Protein AF-A0A9D8VF89-F1 (afdb_monomer)

Mean predicted aligned error: 11.38 Å

Sequence (127 aa):
MRPPNPEDLHKITHMIAKRVSRYLERAGYLYRDAESAYLDLVPDEENAMHGIIGASITYRLAFGANAGKKVLTLQTVPTRDSRANPSELVTKQSGFSLHAGVACKSHQRKKLERLCRYITRPAIARD

pLDDT: mean 75.7, std 14.77, range [44.84, 95.75]

Foldseek 3Di:
DDQDDLVNLVVVQVVVLVVVVVVCVVVQQWDDDPVDPATFGRDPVVDLVSLVVRCVLVQADSDDPRGPPHDDDDDDDDDPVPPDDPPFSWDDDRNDIDGSVDDDDPPNVVSVVVVVCVVPPDPDDDD

Structure (mmCIF, N/CA/C/O backbone):
data_AF-A0A9D8VF89-F1
#
_entry.id   AF-A0A9D8VF89-F1
#
loop_
_atom_site.group_PDB
_atom_site.id
_atom_site.type_symbol
_atom_site.label_atom_id
_atom_site.label_alt_id
_atom_site.label_comp_id
_atom_site.label_asym_id
_atom_site.label_entity_id
_atom_site.label_seq_id
_atom_site.pdbx_PDB_ins_code
_atom_site.Cartn_x
_atom_site.Cartn_y
_atom_site.Cartn_z
_atom_site.occupancy
_atom_site.B_iso_or_equiv
_atom_site.auth_seq_id
_atom_site.auth_comp_id
_atom_site.auth_asym_id
_atom_site.auth_atom_id
_atom_site.pdbx_PDB_model_num
ATOM 1 N N . MET A 1 1 ? 4.368 -1.201 -26.731 1.00 64.00 1 MET A N 1
ATOM 2 C CA . MET A 1 1 ? 3.480 -0.689 -25.661 1.00 64.00 1 MET A CA 1
ATOM 3 C C . MET A 1 1 ? 3.980 0.699 -25.272 1.00 64.00 1 MET A C 1
ATOM 5 O O . MET A 1 1 ? 5.191 0.851 -25.157 1.00 64.00 1 MET A O 1
ATOM 9 N N . ARG A 1 2 ? 3.113 1.718 -25.169 1.00 81.50 2 ARG A N 1
ATOM 10 C CA . ARG A 1 2 ? 3.531 3.079 -24.775 1.00 81.50 2 ARG A CA 1
ATOM 11 C C . ARG A 1 2 ? 3.874 3.092 -23.273 1.00 81.50 2 ARG A C 1
ATOM 13 O O . ARG A 1 2 ? 3.168 2.417 -22.523 1.00 81.50 2 ARG A O 1
ATOM 20 N N . PRO A 1 3 ? 4.924 3.807 -22.828 1.00 80.38 3 PRO A N 1
ATOM 21 C CA . PRO A 1 3 ? 5.195 3.970 -21.402 1.00 80.38 3 PRO A CA 1
ATOM 22 C C . PRO A 1 3 ? 4.018 4.672 -20.694 1.00 80.38 3 PRO A C 1
ATOM 24 O O . PRO A 1 3 ? 3.436 5.589 -21.280 1.00 80.38 3 PRO A O 1
ATOM 27 N N . PRO A 1 4 ? 3.657 4.252 -19.468 1.00 84.69 4 PRO A N 1
ATOM 28 C CA . PRO A 1 4 ? 2.572 4.870 -18.713 1.00 84.69 4 PRO A CA 1
ATOM 29 C C . PRO A 1 4 ? 2.931 6.306 -18.324 1.00 84.69 4 PRO A C 1
ATOM 31 O O . PRO A 1 4 ? 4.087 6.602 -18.016 1.00 84.69 4 PRO A O 1
ATOM 34 N N . ASN A 1 5 ? 1.932 7.184 -18.311 1.00 87.00 5 ASN A N 1
ATOM 35 C CA . ASN A 1 5 ? 2.070 8.553 -17.821 1.00 87.00 5 ASN A CA 1
ATOM 36 C C . ASN A 1 5 ? 1.523 8.688 -16.376 1.00 87.00 5 ASN A C 1
ATOM 38 O O . ASN A 1 5 ? 0.861 7.776 -15.873 1.00 87.00 5 ASN A O 1
ATOM 42 N N . PRO A 1 6 ? 1.770 9.813 -15.680 1.00 86.12 6 PRO A N 1
ATOM 43 C CA . PRO A 1 6 ? 1.300 10.009 -14.304 1.00 86.12 6 PRO A CA 1
ATOM 44 C C . PRO A 1 6 ? -0.226 9.936 -14.109 1.00 86.12 6 PRO A C 1
ATOM 46 O O . PRO A 1 6 ? -0.688 9.563 -13.026 1.00 86.12 6 PRO A O 1
ATOM 49 N N . GLU A 1 7 ? -1.013 10.275 -15.131 1.00 89.12 7 GLU A N 1
ATOM 50 C CA . GLU A 1 7 ? -2.477 10.198 -15.099 1.00 89.12 7 GLU A CA 1
ATOM 51 C C . GLU A 1 7 ? -2.958 8.741 -15.173 1.00 89.12 7 GLU A C 1
ATOM 53 O O . GLU A 1 7 ? -3.854 8.346 -14.422 1.00 89.12 7 GLU A O 1
ATOM 58 N N . ASP A 1 8 ? -2.313 7.915 -16.005 1.00 90.69 8 ASP A N 1
ATOM 59 C CA . ASP A 1 8 ? -2.561 6.470 -16.070 1.00 90.69 8 ASP A CA 1
ATOM 60 C C . ASP A 1 8 ? -2.327 5.831 -14.695 1.00 90.69 8 ASP A C 1
ATOM 62 O O . ASP A 1 8 ? -3.151 5.053 -14.206 1.00 90.69 8 ASP A O 1
ATOM 66 N N . LEU A 1 9 ? -1.229 6.209 -14.030 1.00 91.12 9 LEU A N 1
ATOM 67 C CA . LEU A 1 9 ? -0.890 5.704 -12.701 1.00 91.12 9 LEU A CA 1
ATOM 68 C C . LEU A 1 9 ? -1.921 6.117 -11.651 1.00 91.12 9 LEU A C 1
ATOM 70 O O . LEU A 1 9 ? -2.319 5.275 -10.843 1.00 91.12 9 LEU A O 1
ATOM 74 N N . HIS A 1 10 ? -2.391 7.367 -11.669 1.00 90.56 10 HIS A N 1
ATOM 75 C CA . HIS A 1 10 ? -3.464 7.812 -10.776 1.00 90.56 10 HIS A CA 1
ATOM 76 C C . HIS A 1 10 ? -4.749 7.012 -10.990 1.00 90.56 10 HIS A C 1
ATOM 78 O O . HIS A 1 10 ? -5.321 6.508 -10.024 1.00 90.56 10 HIS A O 1
ATOM 84 N N . LYS A 1 11 ? -5.183 6.832 -12.244 1.00 92.94 11 LYS A N 1
ATOM 85 C CA . LYS A 1 11 ? -6.397 6.065 -12.571 1.00 92.94 11 LYS A CA 1
ATOM 86 C C . LYS A 1 11 ? -6.301 4.620 -12.084 1.00 92.94 11 LYS A C 1
ATOM 88 O O . LYS A 1 11 ? -7.240 4.113 -11.466 1.00 92.94 11 LYS A O 1
ATOM 93 N N . ILE A 1 12 ? -5.166 3.965 -12.325 1.00 93.81 12 ILE A N 1
ATOM 94 C CA . ILE A 1 12 ? -4.925 2.585 -11.886 1.00 93.81 12 ILE A CA 1
ATOM 95 C C . ILE A 1 12 ? -4.899 2.503 -10.359 1.00 93.81 12 ILE A C 1
ATOM 97 O O . ILE A 1 12 ? -5.555 1.635 -9.785 1.00 93.81 12 ILE A O 1
ATOM 101 N N . THR A 1 13 ? -4.198 3.416 -9.691 1.00 92.56 13 THR A N 1
ATOM 102 C CA . THR A 1 13 ? -4.067 3.405 -8.225 1.00 92.56 13 THR A CA 1
ATOM 103 C C . THR A 1 13 ? -5.408 3.643 -7.552 1.00 92.56 13 THR A C 1
ATOM 105 O O . THR A 1 13 ? -5.776 2.894 -6.648 1.00 92.56 13 THR A O 1
ATOM 108 N N . HIS A 1 14 ? -6.198 4.588 -8.065 1.00 91.38 14 HIS A N 1
ATOM 109 C CA . HIS A 1 14 ? -7.570 4.804 -7.622 1.00 91.38 14 HIS A CA 1
ATOM 110 C C . HIS A 1 14 ? -8.427 3.543 -7.792 1.00 91.38 14 HIS A C 1
ATOM 112 O O . HIS A 1 14 ? -9.164 3.151 -6.884 1.00 91.38 14 HIS A O 1
ATOM 118 N N . MET A 1 15 ? -8.324 2.872 -8.945 1.00 95.06 15 MET A N 1
ATOM 119 C CA . MET A 1 15 ? -9.078 1.648 -9.217 1.00 95.06 15 MET A CA 1
ATOM 120 C C . MET A 1 15 ? -8.690 0.510 -8.267 1.00 95.06 15 MET A C 1
ATOM 122 O O . MET A 1 15 ? -9.582 -0.173 -7.757 1.00 95.06 15 MET A O 1
ATOM 126 N N . ILE A 1 16 ? -7.391 0.317 -8.019 1.00 92.81 16 ILE A N 1
ATOM 127 C CA . ILE A 1 16 ? -6.869 -0.684 -7.081 1.00 92.81 16 ILE A CA 1
ATOM 128 C C . ILE A 1 16 ? -7.380 -0.383 -5.676 1.00 92.81 16 ILE A C 1
ATOM 130 O O . ILE A 1 16 ? -8.038 -1.244 -5.095 1.00 92.81 16 ILE A O 1
ATOM 134 N N . ALA A 1 17 ? -7.172 0.839 -5.176 1.00 88.25 17 ALA A N 1
ATOM 135 C CA . ALA A 1 17 ? -7.625 1.251 -3.851 1.00 88.25 17 ALA A CA 1
ATOM 136 C C . ALA A 1 17 ? -9.130 0.992 -3.686 1.00 88.25 17 ALA A C 1
ATOM 138 O O . ALA A 1 17 ? -9.553 0.270 -2.789 1.00 88.25 17 ALA A O 1
ATOM 139 N N . LYS A 1 18 ? -9.950 1.453 -4.641 1.00 89.25 18 LYS A N 1
ATOM 140 C CA . LYS A 1 18 ? -11.407 1.268 -4.606 1.00 89.25 18 LYS A CA 1
ATOM 141 C C . LYS A 1 18 ? -11.833 -0.205 -4.647 1.00 89.25 18 LYS A C 1
ATOM 143 O O . LYS A 1 18 ? -12.892 -0.538 -4.112 1.00 89.25 18 LYS A O 1
ATOM 148 N N . ARG A 1 19 ? -11.108 -1.078 -5.355 1.00 93.31 19 ARG A N 1
ATOM 149 C CA . ARG A 1 19 ? -11.427 -2.517 -5.446 1.00 93.31 19 ARG A CA 1
ATOM 150 C C . ARG A 1 19 ? -11.016 -3.259 -4.179 1.00 93.31 19 ARG A C 1
ATOM 152 O O . ARG A 1 19 ? -11.833 -4.007 -3.654 1.00 93.31 19 ARG A O 1
ATOM 159 N N . VAL A 1 20 ? -9.802 -3.017 -3.687 1.00 90.00 20 VAL A N 1
ATOM 160 C CA . VAL A 1 20 ? -9.280 -3.634 -2.460 1.00 90.00 20 VAL A CA 1
ATOM 161 C C . VAL A 1 20 ? -10.126 -3.222 -1.261 1.00 90.00 20 VAL A C 1
ATOM 163 O O . VAL A 1 20 ? -10.602 -4.095 -0.545 1.00 90.00 20 VAL A O 1
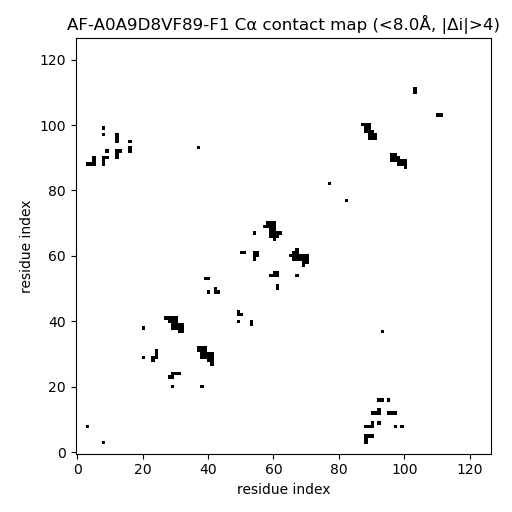ATOM 166 N N . SER A 1 21 ? -10.421 -1.929 -1.102 1.00 84.38 21 SER A N 1
ATOM 167 C CA . SER A 1 21 ? -11.308 -1.433 -0.045 1.00 84.38 21 SER A CA 1
ATOM 168 C C . SER A 1 21 ? -12.670 -2.130 -0.050 1.00 84.38 21 SER A C 1
ATOM 170 O O . SER A 1 21 ? -13.072 -2.685 0.964 1.00 84.38 21 SER A O 1
ATOM 172 N N . ARG A 1 22 ? -13.348 -2.190 -1.207 1.00 87.06 22 ARG A N 1
ATOM 173 C CA . ARG A 1 22 ? -14.656 -2.865 -1.324 1.00 87.06 22 ARG A CA 1
ATOM 174 C C . ARG A 1 22 ? -14.592 -4.358 -1.022 1.00 87.06 22 ARG A C 1
ATOM 176 O O . ARG A 1 22 ? -15.552 -4.912 -0.498 1.00 87.06 22 ARG A O 1
ATOM 183 N N . TYR A 1 23 ? -13.510 -5.025 -1.418 1.00 90.62 23 TYR A N 1
ATOM 184 C CA . TYR A 1 23 ? -13.321 -6.439 -1.111 1.00 90.62 23 TYR A CA 1
ATOM 185 C C . TYR A 1 23 ? -13.175 -6.653 0.398 1.00 90.62 23 TYR A C 1
ATOM 187 O O . TYR A 1 23 ? -13.879 -7.487 0.957 1.00 90.62 23 TYR A O 1
ATOM 195 N N . LEU A 1 24 ? -12.312 -5.871 1.049 1.00 84.88 24 LEU A N 1
ATOM 196 C CA . LEU A 1 24 ? -12.055 -5.985 2.483 1.00 84.88 24 LEU A CA 1
ATOM 197 C C . LEU A 1 24 ? -13.291 -5.649 3.327 1.00 84.88 24 LEU A C 1
ATOM 199 O O . LEU A 1 24 ? -13.528 -6.321 4.324 1.00 84.88 24 LEU A O 1
ATOM 203 N N . GLU A 1 25 ? -14.113 -4.689 2.897 1.00 83.62 25 GLU A N 1
ATOM 204 C CA . GLU A 1 25 ? -15.415 -4.416 3.522 1.00 83.62 25 GLU A CA 1
ATOM 205 C C . GLU A 1 25 ? -16.375 -5.599 3.404 1.00 83.62 25 GLU A C 1
ATOM 207 O O . GLU A 1 25 ? -16.939 -6.053 4.394 1.00 83.62 25 GLU A O 1
ATOM 212 N N . ARG A 1 26 ? -16.541 -6.147 2.193 1.00 86.69 26 ARG A N 1
ATOM 213 C CA . ARG A 1 26 ? -17.424 -7.303 1.963 1.00 86.69 26 ARG A CA 1
ATOM 214 C C . ARG A 1 26 ? -16.967 -8.559 2.700 1.00 86.69 26 ARG A C 1
ATOM 216 O O . ARG A 1 26 ? -17.799 -9.405 3.001 1.00 86.69 26 ARG A O 1
ATOM 223 N N . ALA A 1 27 ? -15.666 -8.692 2.934 1.00 85.62 27 ALA A N 1
ATOM 224 C CA . ALA A 1 27 ? -15.081 -9.788 3.694 1.00 85.62 27 ALA A CA 1
ATOM 225 C C . ALA A 1 27 ? -15.127 -9.561 5.218 1.00 85.62 27 ALA A C 1
ATOM 227 O O . ALA A 1 27 ? -14.716 -10.447 5.959 1.00 85.62 27 ALA A O 1
ATOM 228 N N . GLY A 1 28 ? -15.611 -8.403 5.689 1.00 80.12 28 GLY A N 1
ATOM 229 C CA . GLY A 1 28 ? -15.716 -8.086 7.115 1.00 80.12 28 GLY A CA 1
ATOM 230 C C . GLY A 1 28 ? -14.393 -7.704 7.786 1.00 80.12 28 GLY A C 1
ATOM 231 O O . GLY A 1 28 ? -14.318 -7.700 9.007 1.00 80.12 28 GLY A O 1
ATOM 232 N N . TYR A 1 29 ? -13.343 -7.385 7.022 1.00 75.75 29 TYR A N 1
ATOM 233 C CA . TYR A 1 29 ? -12.053 -6.960 7.585 1.00 75.75 29 TYR A CA 1
ATOM 234 C C . TYR A 1 29 ? -11.983 -5.458 7.859 1.00 75.75 29 TYR A C 1
ATOM 236 O O . TYR A 1 29 ? -11.242 -5.028 8.739 1.00 75.75 29 TYR A O 1
ATOM 244 N N . LEU A 1 30 ? -12.725 -4.660 7.089 1.00 74.88 30 LEU A N 1
ATOM 245 C CA . LEU A 1 30 ? -12.782 -3.209 7.230 1.00 74.88 30 LEU A CA 1
ATOM 246 C C . LEU A 1 30 ? -14.232 -2.753 7.365 1.00 74.88 30 LEU A C 1
ATOM 248 O O . LEU A 1 30 ? -15.104 -3.284 6.680 1.00 74.88 30 LEU A O 1
ATOM 252 N N . TYR A 1 31 ? -14.478 -1.735 8.184 1.00 69.81 31 TYR A N 1
ATOM 253 C CA . TYR A 1 31 ? -15.742 -1.007 8.180 1.00 69.81 31 TYR A CA 1
ATOM 254 C C . TYR A 1 31 ? -15.517 0.455 7.803 1.00 69.81 31 TYR A C 1
ATOM 256 O O . TYR A 1 31 ? -14.431 1.021 7.960 1.00 69.81 31 TYR A O 1
ATOM 264 N N . ARG A 1 32 ? -16.565 1.052 7.242 1.00 63.53 32 ARG A N 1
ATOM 265 C CA . ARG A 1 32 ? -16.588 2.452 6.844 1.00 63.53 32 ARG A CA 1
ATOM 266 C C . ARG A 1 32 ? -17.198 3.237 8.002 1.00 63.53 32 ARG A C 1
ATOM 268 O O . ARG A 1 32 ? -18.406 3.168 8.204 1.00 63.53 32 ARG A O 1
ATOM 275 N N . ASP A 1 33 ? -16.363 3.913 8.780 1.00 56.31 33 ASP A N 1
ATOM 276 C CA . ASP A 1 33 ? -16.834 4.842 9.807 1.00 56.31 33 ASP A CA 1
ATOM 277 C C . ASP A 1 33 ? -17.402 6.096 9.121 1.00 56.31 33 ASP A C 1
ATOM 279 O O . ASP A 1 33 ? -16.781 6.659 8.218 1.00 56.31 33 ASP A O 1
ATOM 283 N N . ALA A 1 34 ? -18.609 6.509 9.508 1.00 49.47 34 ALA A N 1
ATOM 284 C CA . ALA A 1 34 ? -19.270 7.686 8.949 1.00 49.47 34 ALA A CA 1
ATOM 285 C C . ALA A 1 34 ? -18.539 8.992 9.315 1.00 49.47 34 ALA A C 1
ATOM 287 O O . ALA A 1 34 ? -18.625 9.966 8.568 1.00 49.47 34 ALA A O 1
ATOM 288 N N . GLU A 1 35 ? -17.775 8.985 10.411 1.00 46.25 35 GLU A N 1
ATOM 289 C CA . GLU A 1 35 ? -17.038 10.143 10.927 1.00 46.25 35 GLU A CA 1
ATOM 290 C C . GLU A 1 35 ? -15.556 10.161 10.491 1.00 46.25 35 GLU A C 1
ATOM 292 O O . GLU A 1 35 ? -14.832 11.127 10.752 1.00 46.25 35 GLU A O 1
ATOM 297 N N . SER A 1 36 ? -15.084 9.127 9.781 1.00 50.47 36 SER A N 1
ATOM 298 C CA . SER A 1 36 ? -13.686 8.991 9.353 1.00 50.47 36 SER A CA 1
ATOM 299 C C . SER A 1 36 ? -13.565 8.774 7.845 1.00 50.47 36 SER A C 1
ATOM 301 O O . SER A 1 36 ? -14.172 7.894 7.244 1.00 50.47 36 SER A O 1
ATOM 303 N N . ALA A 1 37 ? -12.678 9.541 7.203 1.00 48.72 37 ALA A N 1
ATOM 304 C CA . ALA A 1 37 ? -12.325 9.354 5.792 1.00 48.72 37 ALA A CA 1
ATOM 305 C C . ALA A 1 37 ? -11.481 8.082 5.529 1.00 48.72 37 ALA A C 1
ATOM 307 O O . ALA A 1 37 ? -11.061 7.842 4.391 1.00 48.72 37 ALA A O 1
ATOM 308 N N . TYR A 1 38 ? -11.197 7.292 6.568 1.00 50.22 38 TYR A N 1
ATOM 309 C CA . TYR A 1 38 ? -10.348 6.107 6.533 1.00 50.22 38 TYR A CA 1
ATOM 310 C C . TYR A 1 38 ? -11.134 4.864 6.958 1.00 50.22 38 TYR A C 1
ATOM 312 O O . TYR A 1 38 ? -12.027 4.934 7.793 1.00 50.22 38 TYR A O 1
ATOM 320 N N . LEU A 1 39 ? -10.791 3.726 6.354 1.00 54.94 39 LEU A N 1
ATOM 321 C CA . LEU A 1 39 ? -11.342 2.428 6.731 1.00 54.94 39 LEU A CA 1
ATOM 322 C C . LEU A 1 39 ? -10.634 1.936 7.988 1.00 54.94 39 LEU A C 1
ATOM 324 O O . LEU A 1 39 ? -9.409 1.799 7.970 1.00 54.94 39 LEU A O 1
ATOM 328 N N . ASP A 1 40 ? -11.404 1.644 9.028 1.00 58.06 40 ASP A N 1
ATOM 329 C CA . ASP A 1 40 ? -10.891 1.055 10.259 1.00 58.06 40 ASP A CA 1
ATOM 330 C C . ASP A 1 40 ? -11.149 -0.455 10.276 1.00 58.06 40 ASP A C 1
ATOM 332 O O . ASP A 1 40 ? -12.057 -0.971 9.615 1.00 58.06 40 ASP A O 1
ATOM 336 N N . LEU A 1 41 ? -10.297 -1.184 10.999 1.00 58.97 41 LEU A N 1
ATOM 337 C CA . LEU A 1 41 ? -10.505 -2.610 11.240 1.00 58.97 41 LEU A CA 1
ATOM 338 C C . LEU A 1 41 ? -11.812 -2.808 12.000 1.00 58.97 41 LEU A C 1
ATOM 340 O O . LEU A 1 41 ? -12.109 -2.040 12.914 1.00 58.97 41 LEU A O 1
ATOM 344 N N . VAL A 1 42 ? -12.569 -3.850 11.648 1.00 56.50 42 VAL A N 1
ATOM 345 C CA . VAL A 1 42 ? -13.751 -4.226 12.431 1.00 56.50 42 VAL A CA 1
ATOM 346 C C . VAL A 1 42 ? -13.302 -4.515 13.870 1.00 56.50 42 VAL A C 1
ATOM 348 O O . VAL A 1 42 ? -12.400 -5.344 14.062 1.00 56.50 42 VAL A O 1
ATOM 351 N N . PRO A 1 43 ? -13.868 -3.813 14.871 1.00 56.75 43 PRO A N 1
ATOM 352 C CA . PRO A 1 43 ? -13.577 -4.091 16.265 1.00 56.75 43 PRO A CA 1
ATOM 353 C C . PRO A 1 43 ? -13.983 -5.532 16.563 1.00 56.75 43 PRO A C 1
ATOM 355 O O . PRO A 1 43 ? -15.135 -5.906 16.358 1.00 56.75 43 PRO A O 1
ATOM 358 N N . ASP A 1 44 ? -13.031 -6.333 17.021 1.00 59.84 44 ASP A N 1
ATOM 359 C CA . ASP A 1 44 ? -13.324 -7.599 17.676 1.00 59.84 44 ASP A CA 1
ATOM 360 C C . ASP A 1 44 ? -13.116 -7.352 19.170 1.00 59.84 44 ASP A C 1
ATOM 362 O O . ASP A 1 44 ? -11.978 -7.207 19.628 1.00 59.84 44 ASP A O 1
ATOM 366 N N . GLU A 1 45 ? -14.216 -7.171 19.906 1.00 55.50 45 GLU A N 1
ATOM 367 C CA . GLU A 1 45 ? -14.171 -6.828 21.333 1.00 55.50 45 GLU A CA 1
ATOM 368 C C . GLU A 1 45 ? -13.542 -7.945 22.185 1.00 55.50 45 GLU A C 1
ATOM 370 O O . GLU A 1 45 ? -13.050 -7.667 23.279 1.00 55.50 45 GLU A O 1
ATOM 375 N N . GLU A 1 46 ? -13.465 -9.184 21.681 1.00 57.94 46 GLU A N 1
ATOM 376 C CA . GLU A 1 46 ? -12.863 -10.313 22.402 1.00 57.94 46 GLU A CA 1
ATOM 377 C C . GLU A 1 46 ? -11.330 -10.370 22.295 1.00 57.94 46 GLU A C 1
ATOM 379 O O . GLU A 1 46 ? -10.686 -11.106 23.047 1.00 57.94 46 GLU A O 1
ATOM 384 N N . ASN A 1 47 ? -10.703 -9.573 21.419 1.00 66.00 47 ASN A N 1
ATOM 385 C CA . ASN A 1 47 ? -9.261 -9.640 21.196 1.00 66.00 47 ASN A CA 1
ATOM 386 C C . ASN A 1 47 ? -8.577 -8.274 21.331 1.00 66.00 47 ASN A C 1
ATOM 388 O O . ASN A 1 47 ? -8.471 -7.506 20.375 1.00 66.00 47 ASN A O 1
ATOM 39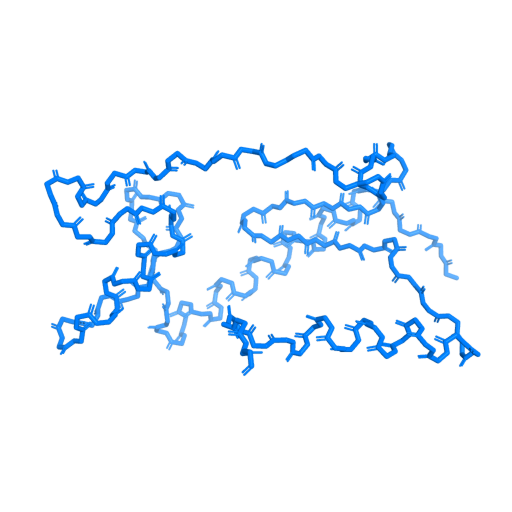2 N N . ALA A 1 48 ? -7.986 -8.011 22.503 1.00 69.19 48 ALA A N 1
ATOM 393 C CA . ALA A 1 48 ? -7.184 -6.811 22.781 1.00 69.19 48 ALA A CA 1
ATOM 394 C C . ALA A 1 48 ? -6.091 -6.526 21.722 1.00 69.19 48 ALA A C 1
ATOM 396 O O . ALA A 1 48 ? -5.658 -5.382 21.560 1.00 69.19 48 ALA A O 1
ATOM 397 N N . MET A 1 49 ? -5.666 -7.542 20.960 1.00 74.25 49 MET A N 1
ATOM 398 C CA . MET A 1 49 ? -4.738 -7.392 19.840 1.00 74.25 49 MET A CA 1
ATOM 399 C C . MET A 1 49 ? -5.306 -6.535 18.696 1.00 74.25 49 MET A C 1
ATOM 401 O O . MET A 1 49 ? -4.552 -5.790 18.073 1.00 74.25 49 MET A O 1
ATOM 405 N N . HIS A 1 50 ? -6.617 -6.566 18.435 1.00 71.44 50 HIS A N 1
ATOM 406 C CA . HIS A 1 50 ? -7.238 -5.759 17.375 1.00 71.44 50 HIS A CA 1
ATOM 407 C C . HIS A 1 50 ? -7.076 -4.258 17.633 1.00 71.44 50 HIS A C 1
ATOM 409 O O . HIS A 1 50 ? -6.760 -3.510 16.706 1.00 71.44 50 HIS A O 1
ATOM 415 N N . GLY A 1 51 ? -7.182 -3.823 18.893 1.00 71.62 51 GLY A N 1
ATOM 416 C CA . GLY A 1 51 ? -6.928 -2.432 19.279 1.00 71.62 51 GLY A CA 1
ATOM 417 C C . GLY A 1 51 ? -5.489 -1.989 18.991 1.00 71.62 51 GLY A C 1
ATOM 418 O O . GLY A 1 51 ? -5.265 -0.890 18.481 1.00 71.62 51 GLY A O 1
ATOM 419 N N . ILE A 1 52 ? -4.506 -2.867 19.228 1.00 79.31 52 ILE A N 1
ATOM 420 C CA . ILE A 1 52 ? -3.093 -2.607 18.903 1.00 79.31 52 ILE A CA 1
ATOM 421 C C . ILE A 1 52 ? -2.899 -2.487 17.394 1.00 79.31 52 ILE A C 1
ATOM 423 O O . ILE A 1 52 ? -2.236 -1.560 16.926 1.00 79.31 52 ILE A O 1
ATOM 427 N N . ILE A 1 53 ? -3.473 -3.418 16.628 1.00 76.00 53 ILE A N 1
ATOM 428 C CA . ILE A 1 53 ? -3.330 -3.440 15.171 1.00 76.00 53 ILE A CA 1
ATOM 429 C C . ILE A 1 53 ? -3.979 -2.187 14.566 1.00 76.00 53 ILE A C 1
ATOM 431 O O . ILE A 1 53 ? -3.346 -1.511 13.755 1.00 76.00 53 ILE A O 1
ATOM 435 N N . GLY A 1 54 ? -5.190 -1.819 14.997 1.00 73.62 54 GLY A N 1
ATOM 436 C CA . GLY A 1 54 ? -5.873 -0.606 14.536 1.00 73.62 54 GLY A CA 1
ATOM 437 C C . GLY A 1 54 ? -5.079 0.665 14.845 1.00 73.62 54 GLY A C 1
ATOM 438 O O . GLY A 1 54 ? -4.879 1.515 13.971 1.00 73.62 54 GLY A O 1
ATOM 439 N N . ALA A 1 55 ? -4.529 0.765 16.057 1.00 75.38 55 ALA A N 1
ATOM 440 C CA . ALA A 1 55 ? -3.652 1.867 16.441 1.00 75.38 55 ALA A CA 1
ATOM 441 C C . ALA A 1 55 ? -2.360 1.904 15.596 1.00 75.38 55 ALA A C 1
ATOM 443 O O . ALA A 1 55 ? -1.947 2.972 15.148 1.00 75.38 55 ALA A O 1
ATOM 444 N N . SER A 1 56 ? -1.756 0.750 15.293 1.00 77.38 56 SER A N 1
ATOM 445 C CA . SER A 1 56 ? -0.570 0.657 14.432 1.00 77.38 56 SER A CA 1
ATOM 446 C C . SER A 1 56 ? -0.847 1.119 12.997 1.00 77.38 56 SER A C 1
ATOM 448 O O . SER A 1 56 ? -0.066 1.898 12.449 1.00 77.38 56 SER A O 1
ATOM 450 N N . ILE A 1 57 ? -1.974 0.703 12.410 1.00 71.94 57 ILE A N 1
ATOM 451 C CA . ILE A 1 57 ? -2.373 1.076 11.043 1.00 71.94 57 ILE A CA 1
ATOM 452 C C . ILE A 1 57 ? -2.644 2.581 10.938 1.00 71.94 57 ILE A C 1
ATOM 454 O O . ILE A 1 57 ? -2.259 3.224 9.961 1.00 71.94 57 ILE A O 1
ATOM 458 N N . THR A 1 58 ? -3.277 3.163 11.958 1.00 70.94 58 THR A N 1
ATOM 459 C CA . THR A 1 58 ? -3.662 4.584 11.976 1.00 70.94 58 THR A CA 1
ATOM 460 C C . THR A 1 58 ? -2.592 5.509 12.563 1.00 70.94 58 THR A C 1
ATOM 462 O O . THR A 1 58 ? -2.825 6.716 12.689 1.00 70.94 58 THR A O 1
ATOM 465 N N . TYR A 1 59 ? -1.407 4.975 12.888 1.00 73.00 59 TYR A N 1
ATOM 466 C CA . TYR A 1 59 ? -0.308 5.698 13.538 1.00 73.00 59 TYR A CA 1
ATOM 467 C C . TYR A 1 59 ? -0.732 6.387 14.845 1.00 73.00 59 TYR A C 1
ATOM 469 O O . TYR A 1 59 ? -0.390 7.546 15.101 1.00 73.00 59 TYR A O 1
ATOM 477 N N . ARG A 1 60 ? -1.490 5.681 15.684 1.00 77.25 60 ARG A N 1
ATOM 478 C CA . ARG A 1 60 ? -1.941 6.133 17.003 1.00 77.25 60 ARG A CA 1
ATOM 479 C C . ARG A 1 60 ? -1.324 5.292 18.11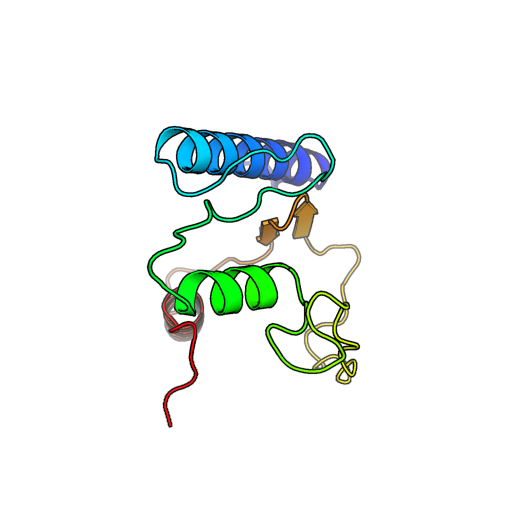7 1.00 77.25 60 ARG A C 1
ATOM 481 O O . ARG A 1 60 ? -0.920 4.151 17.915 1.00 77.25 60 ARG A O 1
ATOM 488 N N . LEU A 1 61 ? -1.237 5.870 19.310 1.00 78.50 61 LEU A N 1
ATOM 489 C CA . LEU A 1 61 ? -0.813 5.146 20.506 1.00 78.50 61 LEU A CA 1
ATOM 490 C C . LEU A 1 61 ? -1.922 4.180 20.935 1.00 78.50 61 LEU A C 1
ATOM 492 O O . LEU A 1 61 ? -3.059 4.603 21.135 1.00 78.50 61 LEU A O 1
ATOM 496 N N . ALA A 1 62 ? -1.591 2.896 21.078 1.00 79.69 62 ALA A N 1
ATOM 497 C CA . ALA A 1 62 ? -2.558 1.870 21.474 1.00 79.69 62 ALA A CA 1
ATOM 498 C C . ALA A 1 62 ? -2.959 1.970 22.958 1.00 79.69 62 ALA A C 1
ATOM 500 O O . ALA A 1 62 ? -4.101 1.691 23.305 1.00 79.69 62 ALA A O 1
ATOM 501 N N . PHE A 1 63 ? -2.034 2.390 23.832 1.00 81.12 63 PHE A N 1
ATOM 502 C CA . PHE A 1 63 ? -2.196 2.324 25.289 1.00 81.12 63 PHE A CA 1
ATOM 503 C C . PHE A 1 63 ? -1.649 3.554 26.024 1.00 81.12 63 PHE A C 1
ATOM 505 O O . PHE A 1 63 ? -0.901 4.363 25.468 1.00 81.12 63 PHE A O 1
ATOM 512 N N . GLY A 1 64 ? -1.979 3.642 27.316 1.00 83.88 64 GLY A N 1
ATOM 513 C CA . GLY A 1 64 ? -1.503 4.671 28.242 1.00 83.88 64 GLY A CA 1
ATOM 514 C C . GLY A 1 64 ? -2.314 5.966 28.183 1.00 83.88 64 GLY A C 1
ATOM 515 O O . GLY A 1 64 ? -3.292 6.077 27.451 1.00 83.88 64 GLY A O 1
ATOM 516 N N . ALA A 1 65 ? -1.882 6.984 28.932 1.00 88.12 65 ALA A N 1
ATOM 517 C CA . ALA A 1 65 ? -2.587 8.272 29.050 1.00 88.12 65 ALA A CA 1
ATOM 518 C C . ALA A 1 65 ? -2.757 9.037 27.719 1.00 88.12 65 ALA A C 1
ATOM 520 O O . ALA A 1 65 ? -3.482 10.026 27.639 1.00 88.12 65 ALA A O 1
ATOM 521 N N . ASN A 1 66 ? -2.065 8.592 26.671 1.00 81.56 66 ASN A N 1
ATOM 522 C CA . ASN A 1 66 ? -2.100 9.175 25.338 1.00 81.56 66 ASN A CA 1
ATOM 523 C C . ASN A 1 66 ? -2.737 8.241 24.297 1.00 81.56 66 ASN A C 1
ATOM 525 O O . ASN A 1 66 ? -2.582 8.499 23.103 1.00 81.56 66 ASN A O 1
ATOM 529 N N . ALA A 1 67 ? -3.430 7.177 24.719 1.00 81.62 67 ALA A N 1
ATOM 530 C CA . ALA A 1 67 ? -4.129 6.270 23.814 1.00 81.62 67 ALA A CA 1
ATOM 531 C C . ALA A 1 67 ? -5.022 7.043 22.823 1.00 81.62 67 ALA A C 1
ATOM 533 O O . ALA A 1 67 ? -5.655 8.041 23.170 1.00 81.62 67 ALA A O 1
ATOM 534 N N . GLY A 1 68 ? -5.010 6.625 21.558 1.00 75.12 68 GLY A N 1
ATOM 535 C CA . GLY A 1 68 ? -5.743 7.273 20.470 1.00 75.12 68 GLY A CA 1
ATOM 536 C C . GLY A 1 68 ? -5.090 8.536 19.887 1.00 75.12 68 GLY A C 1
ATOM 537 O O . GLY A 1 68 ? -5.510 8.981 18.818 1.00 75.12 68 GLY A O 1
ATOM 538 N N . LYS A 1 69 ? -4.043 9.104 20.507 1.00 78.38 69 LYS A N 1
ATOM 539 C CA . LYS A 1 69 ? -3.305 10.246 19.933 1.00 78.38 69 LYS A CA 1
ATOM 540 C C . LYS A 1 69 ? -2.362 9.790 18.820 1.00 78.38 69 LYS A C 1
ATOM 542 O O . LYS A 1 69 ? -1.762 8.719 18.915 1.00 78.38 69 LYS A O 1
ATOM 547 N N . LYS A 1 70 ? -2.195 10.623 17.784 1.00 78.25 70 LYS A N 1
ATOM 548 C CA . LYS A 1 70 ? -1.227 10.376 16.703 1.00 78.25 70 LYS A CA 1
ATOM 549 C C . LYS A 1 70 ? 0.205 10.361 17.240 1.00 78.25 70 LYS A C 1
ATOM 551 O O . LYS A 1 70 ? 0.594 11.240 18.007 1.00 78.25 70 LYS A O 1
ATOM 556 N N . VAL A 1 71 ? 0.988 9.389 16.788 1.00 76.56 71 VAL A N 1
ATOM 557 C CA . VAL A 1 71 ? 2.418 9.287 17.084 1.00 76.56 71 VAL A CA 1
ATOM 558 C C . VAL A 1 71 ? 3.183 10.310 16.242 1.00 76.56 71 VAL A C 1
ATOM 560 O O . VAL A 1 71 ? 3.017 10.377 15.025 1.00 76.56 71 VAL A O 1
ATOM 563 N N . LEU A 1 72 ? 4.049 11.095 16.886 1.00 75.12 72 LEU A N 1
ATOM 564 C CA . LEU A 1 72 ? 5.066 11.895 16.202 1.00 75.12 72 LEU A CA 1
ATOM 565 C C . LEU A 1 72 ? 6.191 10.965 15.739 1.00 75.12 72 LEU A C 1
ATOM 567 O O . LEU A 1 72 ? 6.940 10.430 16.553 1.00 75.12 72 LEU A O 1
ATOM 571 N N . THR A 1 73 ? 6.317 10.760 14.431 1.00 58.44 73 THR A N 1
ATOM 572 C CA . THR A 1 73 ? 7.445 10.022 13.853 1.00 58.44 73 THR A CA 1
ATOM 573 C C . THR A 1 73 ? 8.627 10.949 13.608 1.00 58.44 73 THR A C 1
ATOM 575 O O . THR A 1 73 ? 8.514 11.931 12.873 1.00 58.44 73 THR A O 1
ATOM 578 N N . LEU A 1 74 ? 9.775 10.591 14.180 1.00 63.91 74 LEU A N 1
ATOM 579 C CA . LEU A 1 74 ? 11.071 11.185 13.866 1.00 63.91 74 LEU A CA 1
ATOM 580 C C . LEU A 1 74 ? 11.381 10.911 12.386 1.00 63.91 74 LEU A C 1
ATOM 582 O O . LEU A 1 74 ? 11.508 9.755 11.980 1.00 63.91 74 LEU A O 1
ATOM 586 N N . GLN A 1 75 ? 11.446 11.958 11.559 1.00 55.09 75 GLN A N 1
ATOM 587 C CA . GLN A 1 75 ? 11.810 11.796 10.153 1.00 55.09 75 GLN A CA 1
ATOM 588 C C . GLN A 1 75 ? 13.294 11.441 10.061 1.00 55.09 75 GLN A C 1
ATOM 590 O O . GLN A 1 75 ? 14.160 12.226 10.444 1.00 55.09 75 GLN A O 1
ATOM 595 N N . THR A 1 76 ? 13.591 10.243 9.566 1.00 51.69 76 THR A N 1
ATOM 596 C CA . THR A 1 76 ? 14.959 9.848 9.245 1.00 51.69 76 THR A CA 1
ATOM 597 C C . THR A 1 76 ? 15.422 10.562 7.979 1.00 51.69 76 THR A C 1
ATOM 599 O O . THR A 1 76 ? 14.638 10.832 7.066 1.00 51.69 76 THR A O 1
ATOM 602 N N . VAL A 1 77 ? 16.714 10.894 7.931 1.00 57.88 77 VAL A N 1
ATOM 603 C CA . VAL A 1 77 ? 17.340 11.511 6.757 1.00 57.88 77 VAL A CA 1
ATOM 604 C C . VAL A 1 77 ? 17.101 10.601 5.544 1.00 57.88 77 VAL A C 1
ATOM 606 O O . VAL A 1 77 ? 17.358 9.398 5.645 1.00 57.88 77 VAL A O 1
ATOM 609 N N . PRO A 1 78 ? 16.618 11.130 4.404 1.00 51.34 78 PRO A N 1
ATOM 610 C CA . PRO A 1 78 ? 16.362 10.318 3.224 1.00 51.34 78 PRO A CA 1
ATOM 611 C C . PRO A 1 78 ? 17.628 9.560 2.818 1.00 51.34 78 PRO A C 1
ATOM 613 O O . PRO A 1 78 ? 18.696 10.149 2.626 1.00 51.34 78 PRO A O 1
ATOM 616 N N . THR A 1 79 ? 17.518 8.236 2.693 1.00 47.34 79 THR A N 1
ATOM 617 C CA . THR A 1 79 ? 18.588 7.402 2.134 1.00 47.34 79 THR A CA 1
ATOM 618 C C . THR A 1 79 ? 18.963 7.945 0.754 1.00 47.34 79 THR A C 1
ATOM 620 O O . THR A 1 79 ? 18.072 8.311 -0.005 1.00 47.34 79 THR A O 1
ATOM 623 N N . ARG A 1 80 ? 20.258 8.017 0.413 1.00 48.22 80 ARG A N 1
ATOM 624 C CA . ARG A 1 80 ? 20.772 8.704 -0.797 1.00 48.22 80 ARG A CA 1
ATOM 625 C C . ARG A 1 80 ? 20.108 8.292 -2.128 1.00 48.22 80 ARG A C 1
ATOM 627 O O . ARG A 1 80 ? 20.155 9.082 -3.065 1.00 48.22 80 ARG A O 1
ATOM 634 N N . ASP A 1 81 ? 19.452 7.133 -2.184 1.00 49.66 81 ASP A N 1
ATOM 635 C CA . ASP A 1 81 ? 18.685 6.651 -3.344 1.00 49.66 81 ASP A CA 1
ATOM 636 C C . ASP A 1 81 ? 17.258 7.235 -3.462 1.00 49.66 81 ASP A C 1
ATOM 638 O O . ASP A 1 81 ? 16.605 7.025 -4.478 1.00 49.66 81 ASP A O 1
ATOM 642 N N . SER A 1 82 ? 16.751 7.961 -2.457 1.00 46.66 82 SER A N 1
ATOM 643 C CA . SER A 1 82 ? 15.352 8.420 -2.373 1.00 46.66 82 SER A CA 1
ATOM 644 C C . SER A 1 82 ? 15.149 9.903 -2.695 1.00 46.66 82 SER A C 1
ATOM 646 O O . SER A 1 82 ? 14.161 10.500 -2.256 1.00 46.66 82 SER A O 1
ATOM 648 N N . ARG A 1 83 ? 16.076 10.541 -3.418 1.00 44.84 83 ARG A N 1
ATOM 649 C CA . ARG A 1 83 ? 15.772 11.852 -4.005 1.00 44.84 83 ARG A CA 1
ATOM 650 C C . ARG A 1 83 ? 14.712 11.620 -5.072 1.00 44.84 83 ARG A C 1
ATOM 652 O O . ARG A 1 83 ? 15.034 11.129 -6.149 1.00 44.84 83 ARG A O 1
ATOM 659 N N . ALA A 1 84 ? 13.463 11.922 -4.723 1.00 46.03 84 ALA A N 1
ATOM 660 C CA . ALA A 1 84 ? 12.332 11.844 -5.629 1.00 46.03 84 ALA A CA 1
ATOM 661 C C . ALA A 1 84 ? 12.653 12.677 -6.871 1.00 46.03 84 ALA A C 1
ATOM 663 O O . ALA A 1 84 ? 12.689 13.908 -6.827 1.00 46.03 84 ALA A O 1
ATOM 664 N N . ASN A 1 85 ? 12.971 11.991 -7.964 1.00 54.41 85 ASN A N 1
ATOM 665 C CA . ASN A 1 85 ? 13.119 12.639 -9.250 1.00 54.41 85 ASN A CA 1
ATOM 666 C C . ASN A 1 85 ? 11.705 12.979 -9.740 1.00 54.41 85 ASN A C 1
ATOM 668 O O . ASN A 1 85 ? 10.826 12.127 -9.644 1.00 54.41 85 ASN A O 1
ATOM 672 N N . PRO A 1 86 ? 11.461 14.158 -10.332 1.00 50.56 86 PRO A N 1
ATOM 673 C CA . PRO A 1 86 ? 10.173 14.493 -10.952 1.00 50.56 86 PRO A CA 1
ATOM 674 C C . PRO A 1 86 ? 9.715 13.4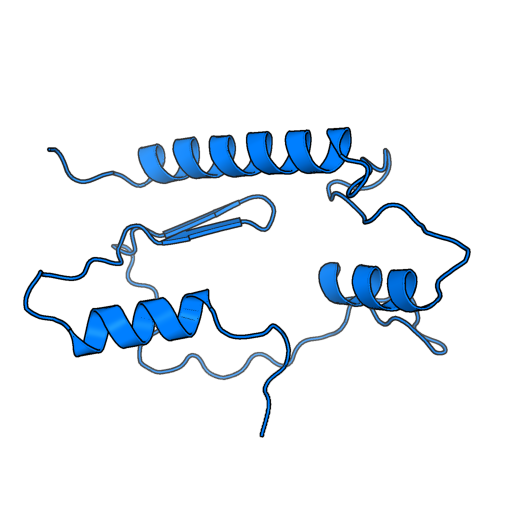99 -12.042 1.00 50.56 86 PRO A C 1
ATOM 676 O O . PRO A 1 86 ? 8.566 13.530 -12.468 1.00 50.56 86 PRO A O 1
ATOM 679 N N . SER A 1 87 ? 10.613 12.615 -12.494 1.00 57.09 87 SER A N 1
ATOM 680 C CA . SER A 1 87 ? 10.364 11.492 -13.403 1.00 57.09 87 SER A CA 1
ATOM 681 C C . SER A 1 87 ? 9.980 10.176 -12.704 1.00 57.09 87 SER A C 1
ATOM 683 O O . SER A 1 87 ? 9.847 9.148 -13.373 1.00 57.09 87 SER A O 1
ATOM 685 N N . GLU A 1 88 ? 9.818 10.159 -11.377 1.00 68.12 88 GLU A N 1
ATOM 686 C CA . GLU A 1 88 ? 9.359 8.976 -10.655 1.00 68.12 88 GLU A CA 1
ATOM 687 C C . GLU A 1 88 ? 7.926 8.643 -11.071 1.00 68.12 88 GLU A C 1
ATOM 689 O O . GLU A 1 88 ? 6.970 9.338 -10.738 1.00 68.12 88 GLU A O 1
ATOM 694 N N . LEU A 1 89 ? 7.779 7.531 -11.792 1.00 83.44 89 LEU A N 1
ATOM 695 C CA . LEU A 1 89 ? 6.507 6.880 -12.099 1.00 83.44 89 LEU A CA 1
ATOM 696 C C . LEU A 1 89 ? 5.911 6.274 -10.816 1.00 83.44 89 LEU A C 1
ATOM 698 O O . LEU A 1 89 ? 5.799 5.053 -10.677 1.00 83.44 89 LEU A O 1
ATOM 702 N N . VAL A 1 90 ? 5.600 7.134 -9.848 1.00 86.62 90 VAL A N 1
ATOM 703 C CA . VAL A 1 90 ? 5.094 6.795 -8.523 1.00 86.62 90 VAL A CA 1
ATOM 704 C C . VAL A 1 90 ? 3.870 7.651 -8.224 1.00 86.62 90 VAL A C 1
ATOM 706 O O . VAL A 1 90 ? 3.873 8.859 -8.434 1.00 86.62 90 VAL A O 1
ATOM 709 N N . THR A 1 91 ? 2.819 7.036 -7.695 1.00 89.06 91 THR A N 1
ATOM 710 C CA . THR A 1 91 ? 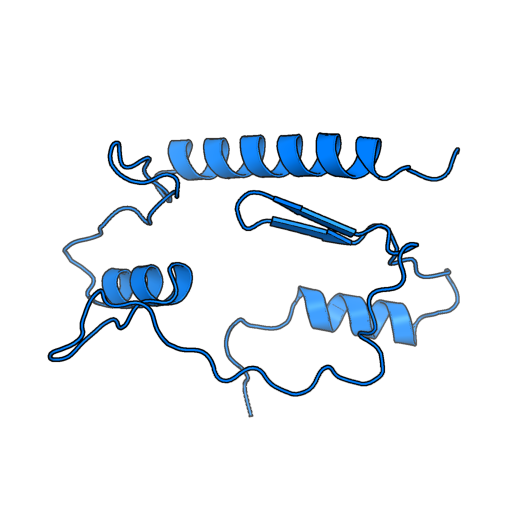1.654 7.753 -7.160 1.00 89.06 91 THR A CA 1
ATOM 711 C C . THR A 1 91 ? 1.268 7.182 -5.803 1.00 89.06 91 THR A C 1
ATOM 713 O O . THR A 1 91 ? 1.552 6.018 -5.504 1.00 89.06 91 THR A O 1
ATOM 716 N N . LYS A 1 92 ? 0.664 8.023 -4.961 1.00 84.44 92 LYS A N 1
ATOM 717 C CA . LYS A 1 92 ? 0.204 7.683 -3.616 1.00 84.44 92 LYS A CA 1
ATOM 718 C C . LYS A 1 92 ? -1.223 8.183 -3.445 1.00 84.44 92 LYS A C 1
ATOM 720 O O . LYS A 1 92 ? -1.482 9.365 -3.643 1.00 84.44 92 LYS A O 1
ATOM 725 N N . GLN A 1 93 ? -2.137 7.302 -3.060 1.00 78.56 93 GLN A N 1
ATOM 726 C CA . GLN A 1 93 ? -3.545 7.641 -2.874 1.00 78.56 93 GLN A CA 1
ATOM 727 C C . GLN A 1 93 ? -4.187 6.711 -1.846 1.00 78.56 93 GLN A C 1
ATOM 729 O O . GLN A 1 93 ? -4.030 5.499 -1.936 1.00 78.56 93 GLN A O 1
ATOM 734 N N . SER A 1 94 ? -4.935 7.269 -0.889 1.00 74.38 94 SER A N 1
ATOM 735 C CA . SER A 1 94 ? -5.759 6.502 0.066 1.00 74.38 94 SER A CA 1
ATOM 736 C C . SER A 1 94 ? -5.008 5.372 0.795 1.00 74.38 94 SER A C 1
ATOM 738 O O . SER A 1 94 ? -5.554 4.293 0.991 1.00 74.38 94 SER A O 1
ATOM 740 N N . GLY A 1 95 ? -3.740 5.595 1.158 1.00 76.69 95 GLY A N 1
ATOM 741 C CA . GLY A 1 95 ? -2.898 4.583 1.815 1.00 76.69 95 GLY A CA 1
ATOM 742 C C . GLY A 1 95 ? -2.225 3.576 0.871 1.00 76.69 95 GLY A C 1
ATOM 743 O O . GLY A 1 95 ? -1.439 2.754 1.327 1.00 76.69 95 GLY A O 1
ATOM 744 N N . PHE A 1 96 ? -2.461 3.664 -0.439 1.00 84.06 96 PHE A N 1
ATOM 745 C CA . PHE A 1 96 ? -1.791 2.858 -1.460 1.00 84.06 96 PHE A CA 1
ATOM 746 C C . PHE A 1 96 ? -0.668 3.653 -2.124 1.00 84.06 96 PHE A C 1
ATOM 748 O O . PHE A 1 96 ? -0.806 4.854 -2.363 1.00 84.06 96 PHE A O 1
ATOM 755 N N . SER A 1 97 ? 0.422 2.974 -2.485 1.00 87.81 97 SER A N 1
ATOM 756 C CA . SER A 1 97 ? 1.434 3.496 -3.402 1.00 87.81 97 SER A CA 1
ATOM 757 C C . SER A 1 97 ? 1.627 2.553 -4.587 1.00 87.81 97 SER A C 1
ATOM 759 O O . SER A 1 97 ? 1.690 1.335 -4.427 1.00 87.81 97 SER A O 1
ATOM 761 N N . LEU A 1 98 ? 1.730 3.114 -5.792 1.00 88.50 98 LEU A N 1
ATOM 762 C CA . LEU A 1 98 ? 2.046 2.372 -7.012 1.00 88.50 98 LEU A CA 1
ATOM 763 C C . LEU A 1 98 ? 3.392 2.849 -7.545 1.00 88.50 98 LEU A C 1
ATOM 765 O O . LEU A 1 98 ? 3.529 4.0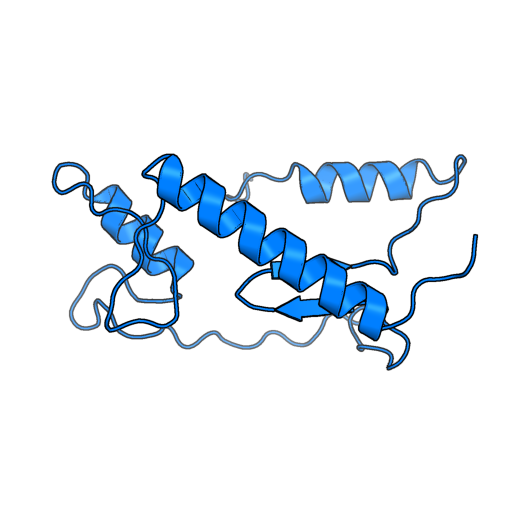18 -7.887 1.00 88.50 98 LEU A O 1
ATOM 769 N N . HIS A 1 99 ? 4.367 1.942 -7.638 1.00 87.81 99 HIS A N 1
ATOM 770 C CA . HIS A 1 99 ? 5.716 2.219 -8.138 1.00 87.81 99 HIS A CA 1
ATOM 771 C C . HIS A 1 99 ? 5.922 1.581 -9.520 1.00 87.81 99 HIS A C 1
ATOM 773 O O . HIS A 1 99 ? 6.434 0.469 -9.634 1.00 87.81 99 HIS A O 1
ATOM 779 N N . ALA A 1 100 ? 5.537 2.283 -10.585 1.00 88.06 100 ALA A N 1
ATOM 780 C CA . ALA A 1 100 ? 5.653 1.807 -11.967 1.00 88.06 100 ALA A CA 1
ATOM 781 C C . ALA A 1 100 ? 7.047 2.026 -12.589 1.00 88.06 100 ALA A C 1
ATOM 783 O O . ALA A 1 100 ? 7.340 1.492 -13.656 1.00 88.06 100 ALA A O 1
ATOM 784 N N . GLY A 1 101 ? 7.940 2.756 -11.912 1.00 84.56 101 GLY A N 1
ATOM 785 C CA . GLY A 1 101 ? 9.348 2.903 -12.312 1.00 84.56 101 GLY A CA 1
ATOM 786 C C . GLY A 1 101 ? 10.225 1.676 -12.016 1.00 84.56 101 GLY A C 1
ATOM 787 O O . GLY A 1 101 ? 11.416 1.667 -12.332 1.00 84.56 101 GLY A O 1
ATOM 788 N N . VAL A 1 102 ? 9.670 0.633 -11.392 1.00 83.31 102 VAL A N 1
ATOM 789 C CA . VAL A 1 102 ? 10.410 -0.570 -11.001 1.00 83.31 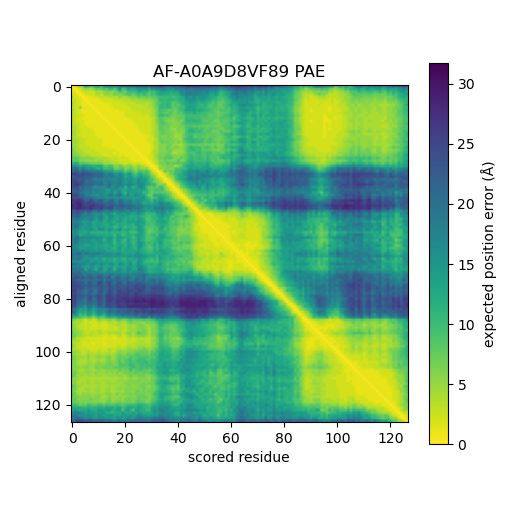102 VAL A CA 1
ATOM 790 C C . VAL A 1 102 ? 10.295 -1.632 -12.093 1.00 83.31 102 VAL A C 1
ATOM 792 O O . VAL A 1 102 ? 9.273 -2.291 -12.233 1.00 83.31 102 VAL A O 1
ATOM 795 N N . ALA A 1 103 ? 11.377 -1.840 -12.845 1.00 83.62 103 ALA A N 1
ATOM 796 C CA . ALA A 1 103 ? 11.477 -2.898 -13.854 1.00 83.62 103 ALA A CA 1
ATOM 797 C C . ALA A 1 103 ? 12.740 -3.747 -13.662 1.00 83.62 103 ALA A C 1
ATOM 799 O O . ALA A 1 103 ? 13.784 -3.240 -13.243 1.00 83.62 103 ALA A O 1
ATOM 800 N N . CYS A 1 104 ? 12.672 -5.034 -14.002 1.00 87.12 104 CYS A N 1
ATOM 801 C CA . CYS A 1 104 ? 13.802 -5.960 -13.954 1.00 87.12 104 CYS A CA 1
ATOM 802 C C . CYS A 1 104 ? 13.946 -6.671 -15.304 1.00 87.12 104 CYS A C 1
ATOM 804 O O . CYS A 1 104 ? 12.986 -7.264 -15.790 1.00 87.12 104 CYS A O 1
ATOM 806 N N . LYS A 1 105 ? 15.136 -6.623 -15.917 1.00 90.12 105 LYS A N 1
ATOM 807 C CA . LYS A 1 105 ? 15.428 -7.401 -17.136 1.00 90.12 105 LYS A CA 1
ATOM 808 C C . LYS A 1 105 ? 15.658 -8.875 -16.783 1.00 90.12 105 LYS A C 1
ATOM 810 O O . LYS A 1 105 ? 16.053 -9.184 -15.660 1.00 90.12 105 LYS A O 1
ATOM 815 N N . SER A 1 106 ? 15.498 -9.775 -17.754 1.00 92.56 106 SER A N 1
ATOM 816 C CA . SER A 1 106 ? 15.632 -11.233 -17.568 1.00 92.56 106 SER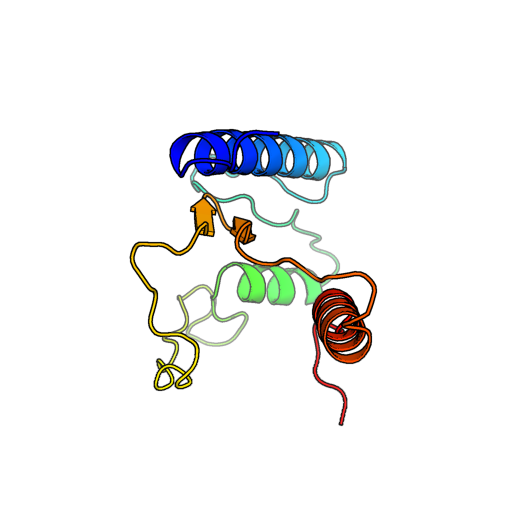 A CA 1
ATOM 817 C C . SER A 1 106 ? 16.969 -11.677 -16.953 1.00 92.56 106 SER A C 1
ATOM 819 O O . SER A 1 106 ? 17.008 -12.614 -16.161 1.00 92.56 106 SER A O 1
ATOM 821 N N . HIS A 1 107 ? 18.067 -10.982 -17.259 1.00 94.00 107 HIS A N 1
ATOM 822 C CA . HIS A 1 107 ? 19.401 -11.289 -16.730 1.00 94.00 107 HIS A CA 1
ATOM 823 C C . HIS A 1 107 ? 19.692 -10.657 -15.355 1.00 94.00 107 HIS A C 1
ATOM 825 O O . HIS A 1 107 ? 20.696 -10.984 -14.726 1.00 94.00 107 HIS A O 1
ATOM 831 N N . GLN A 1 108 ? 18.841 -9.759 -14.848 1.00 94.81 108 GLN A N 1
ATOM 832 C CA . GLN A 1 108 ? 19.075 -9.036 -13.591 1.00 94.81 108 GLN A CA 1
ATOM 833 C C . GLN A 1 108 ?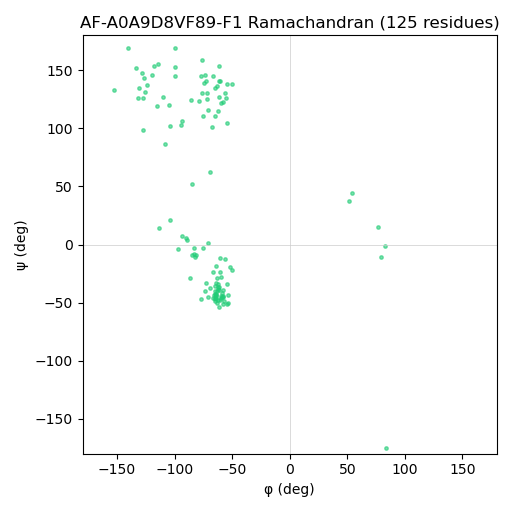 18.615 -9.844 -12.364 1.00 94.81 108 GLN A C 1
ATOM 835 O O . GLN A 1 108 ? 17.886 -9.340 -11.510 1.00 94.81 108 GLN A O 1
ATOM 840 N N . ARG A 1 109 ? 19.069 -11.100 -12.240 1.00 95.75 109 ARG A N 1
ATOM 841 C CA . ARG A 1 109 ? 18.620 -12.038 -11.189 1.00 95.75 109 ARG A CA 1
ATOM 842 C C . ARG A 1 109 ? 18.745 -11.477 -9.769 1.00 95.75 109 ARG A C 1
ATOM 844 O O . ARG A 1 109 ? 17.790 -11.561 -9.010 1.00 95.75 109 ARG A O 1
ATOM 851 N N . LYS A 1 110 ? 19.857 -10.806 -9.442 1.00 94.00 110 LYS A N 1
ATOM 852 C CA . LYS A 1 110 ? 20.058 -10.164 -8.125 1.00 94.00 110 LYS A CA 1
ATOM 853 C C . LYS A 1 110 ? 19.020 -9.070 -7.825 1.00 94.00 110 LYS A C 1
ATOM 855 O O . LYS A 1 110 ? 18.601 -8.910 -6.682 1.00 94.00 110 LYS A O 1
ATOM 860 N N . LYS A 1 111 ? 18.598 -8.306 -8.842 1.00 90.12 111 LYS A N 1
ATOM 861 C CA . LYS A 1 111 ? 17.568 -7.263 -8.694 1.00 90.12 111 LYS A CA 1
ATOM 862 C C . LYS A 1 111 ? 16.195 -7.891 -8.471 1.00 90.12 111 LYS A C 1
ATOM 864 O O . LYS A 1 111 ? 15.486 -7.454 -7.570 1.00 90.12 111 LYS A O 1
ATOM 869 N N . LEU A 1 112 ? 15.853 -8.913 -9.260 1.00 93.62 112 LEU A N 1
ATOM 870 C CA . LEU A 1 112 ? 14.616 -9.673 -9.088 1.00 93.62 112 LEU A CA 1
ATOM 871 C C . LEU A 1 112 ? 14.543 -10.272 -7.684 1.00 93.62 112 LEU A C 1
ATOM 873 O O . LEU A 1 112 ? 13.560 -10.069 -6.984 1.00 93.62 112 LEU A O 1
ATOM 877 N N . GLU A 1 113 ? 15.615 -10.922 -7.242 1.00 93.69 113 GLU A N 1
ATOM 878 C CA . GLU A 1 113 ? 15.698 -11.513 -5.912 1.00 93.69 113 GLU A CA 1
ATOM 879 C C . GLU A 1 113 ? 15.504 -10.467 -4.804 1.00 93.69 113 GLU A C 1
ATOM 881 O O . GLU A 1 113 ? 14.700 -10.676 -3.898 1.00 93.69 113 GLU A O 1
ATOM 886 N N . ARG A 1 114 ? 16.159 -9.300 -4.900 1.00 92.56 114 ARG A N 1
ATOM 887 C CA . ARG A 1 114 ? 15.956 -8.193 -3.950 1.00 92.56 114 ARG A CA 1
ATOM 888 C C . ARG A 1 114 ? 14.497 -7.728 -3.908 1.00 92.56 114 ARG A C 1
ATOM 890 O O . ARG A 1 114 ? 13.990 -7.464 -2.821 1.00 92.56 114 ARG A O 1
ATOM 897 N N . LEU A 1 115 ? 13.831 -7.622 -5.060 1.00 90.06 115 LEU A N 1
ATOM 898 C CA . LEU A 1 115 ? 12.418 -7.238 -5.137 1.00 90.06 115 LEU A CA 1
ATOM 899 C C . LEU A 1 115 ? 11.511 -8.302 -4.517 1.00 90.06 115 LEU A C 1
ATOM 901 O O . LEU A 1 115 ? 10.654 -7.958 -3.709 1.00 90.06 115 LEU A O 1
ATOM 905 N N . CYS A 1 116 ? 11.730 -9.580 -4.833 1.00 91.44 116 CYS A N 1
ATOM 906 C CA . CYS A 1 116 ? 10.977 -10.683 -4.243 1.00 91.44 116 CYS A CA 1
ATOM 907 C C . CYS A 1 116 ? 11.121 -10.687 -2.720 1.00 91.44 116 CYS A C 1
ATOM 909 O O . CYS A 1 116 ? 10.110 -10.631 -2.029 1.00 91.44 116 CYS A O 1
ATOM 911 N N . ARG A 1 117 ? 12.354 -10.626 -2.196 1.00 90.56 117 ARG A N 1
ATOM 912 C CA . ARG A 1 117 ? 12.598 -10.551 -0.747 1.00 90.56 117 ARG A CA 1
ATOM 913 C C . ARG A 1 117 ? 11.922 -9.341 -0.104 1.00 90.56 117 ARG A C 1
ATOM 915 O O . ARG A 1 117 ? 11.419 -9.452 1.005 1.00 90.56 117 ARG A O 1
ATOM 922 N N . TYR A 1 118 ? 11.917 -8.188 -0.777 1.00 85.31 118 TYR A N 1
ATOM 923 C CA . TYR A 1 118 ? 11.250 -6.989 -0.269 1.00 85.31 118 TYR A CA 1
ATOM 924 C C . TYR A 1 118 ? 9.729 -7.164 -0.183 1.00 85.31 118 TYR A C 1
ATOM 926 O O . TYR A 1 118 ? 9.136 -6.768 0.814 1.00 85.31 118 TYR A O 1
ATOM 934 N N . ILE A 1 119 ? 9.106 -7.761 -1.203 1.00 85.38 119 ILE A N 1
ATOM 935 C CA . ILE A 1 119 ? 7.654 -7.993 -1.250 1.00 85.38 119 ILE A CA 1
ATOM 936 C C . ILE A 1 119 ? 7.234 -9.051 -0.223 1.00 85.38 119 ILE A C 1
ATOM 938 O O . ILE A 1 119 ? 6.183 -8.918 0.394 1.00 85.38 119 ILE A O 1
ATOM 942 N N . THR A 1 120 ? 8.053 -10.084 -0.017 1.00 86.44 120 THR A N 1
ATOM 943 C CA . THR A 1 120 ? 7.747 -11.197 0.894 1.00 86.44 120 THR A CA 1
ATOM 944 C C . THR A 1 120 ? 8.296 -11.001 2.305 1.00 86.44 120 THR A C 1
ATOM 946 O O . THR A 1 120 ? 8.271 -11.943 3.098 1.00 86.44 120 THR A O 1
ATOM 949 N N . ARG A 1 121 ? 8.846 -9.824 2.636 1.00 84.75 121 ARG A N 1
ATOM 950 C CA . ARG A 1 121 ? 9.377 -9.589 3.982 1.00 84.75 121 ARG A CA 1
ATOM 951 C C . ARG A 1 121 ? 8.232 -9.625 5.004 1.00 84.75 121 ARG A C 1
ATOM 953 O O . ARG A 1 121 ? 7.192 -9.010 4.756 1.00 84.75 121 ARG A O 1
ATOM 960 N N . PRO A 1 122 ? 8.401 -10.308 6.147 1.00 76.44 122 PRO A N 1
ATOM 961 C CA . PRO A 1 122 ? 7.414 -10.259 7.217 1.00 76.44 122 PRO A CA 1
ATOM 962 C C . PRO A 1 122 ? 7.264 -8.826 7.746 1.00 76.44 122 PRO A C 1
ATOM 964 O O . PRO A 1 122 ? 8.196 -8.024 7.678 1.00 76.44 122 PRO A O 1
ATOM 967 N N . ALA A 1 123 ? 6.089 -8.511 8.297 1.00 70.50 123 ALA A N 1
ATOM 968 C CA . ALA A 1 123 ? 5.819 -7.202 8.900 1.00 70.50 123 ALA A CA 1
ATOM 969 C C . ALA A 1 123 ? 6.754 -6.887 10.085 1.00 70.50 123 ALA A C 1
ATOM 971 O O . ALA A 1 123 ? 6.990 -5.723 10.393 1.00 70.50 123 ALA A O 1
ATOM 972 N N . ILE A 1 124 ? 7.300 -7.926 10.721 1.00 69.69 124 ILE A N 1
ATOM 973 C CA . ILE A 1 124 ? 8.218 -7.837 11.855 1.00 69.69 124 ILE A CA 1
ATOM 974 C C . ILE A 1 124 ? 9.605 -8.267 11.377 1.00 69.69 124 ILE A C 1
ATOM 976 O O . ILE A 1 124 ? 9.751 -9.354 10.811 1.00 69.69 124 ILE A O 1
ATOM 980 N N . ALA A 1 125 ? 10.612 -7.423 11.610 1.00 66.75 125 ALA A N 1
ATOM 981 C CA . ALA A 1 125 ? 12.006 -7.804 11.417 1.00 66.75 125 ALA A CA 1
ATOM 982 C C . ALA A 1 125 ? 12.336 -8.965 12.365 1.00 66.75 125 ALA A C 1
ATOM 984 O O . ALA A 1 125 ? 12.045 -8.894 13.557 1.00 66.75 125 ALA A O 1
ATOM 985 N N . ARG A 1 126 ? 12.873 -10.055 11.819 1.00 56.00 126 ARG A N 1
ATOM 986 C CA . ARG A 1 126 ? 13.376 -11.178 12.609 1.00 56.00 126 ARG A CA 1
ATOM 987 C C . ARG A 1 126 ? 14.893 -11.087 12.574 1.00 56.00 126 ARG A C 1
ATOM 989 O O . ARG A 1 126 ? 15.447 -11.086 11.473 1.00 56.00 126 ARG A O 1
ATOM 996 N N . ASP A 1 127 ? 15.488 -10.956 13.750 1.00 52.94 127 ASP A N 1
ATOM 997 C CA . ASP A 1 127 ? 16.931 -11.071 13.961 1.00 52.94 127 ASP A CA 1
ATOM 998 C C . ASP A 1 127 ? 17.340 -12.549 14.045 1.00 52.94 127 ASP A C 1
ATOM 1000 O O . ASP A 1 127 ? 16.519 -13.364 14.539 1.00 52.94 127 ASP A O 1
#

Radius of gyration: 18.35 Å; Cα contacts (8 Å, |Δi|>4): 96; chains: 1; bounding box: 40×26×55 Å

Solvent-accessible surface area (backbone atoms only — not comparable to full-atom values): 8151 Å² total; per-residue (Å²): 134,83,82,84,51,76,65,57,48,46,55,51,47,52,50,50,50,58,49,52,52,54,48,36,38,76,71,60,54,30,42,81,47,94,92,45,103,55,75,42,61,53,86,49,91,90,39,76,63,49,55,44,50,45,17,59,77,69,44,23,34,62,61,71,102,52,44,74,39,74,64,86,74,83,81,71,81,76,59,91,87,63,71,81,50,97,80,56,45,59,46,74,55,99,93,44,74,47,68,72,71,72,81,72,61,93,84,39,54,72,60,46,51,54,51,50,52,62,73,69,50,67,97,61,89,80,132

Secondary structure (DSSP, 8-state):
-PPPPHHHHHHHHHHHHHHHHHHHHHTTSEEE-TT-SSEEEPP-TT-HHHHHHHHHHTTB--SSTTTTSBP----PPPPTT----TT--EEEETTEEEETT----TT-HHHHHHHHHHHT--SS---